Protein AF-A0A9P6WVW9-F1 (afdb_monomer_lite)

InterPro domains:
  IPR040410 UPF0658 Golgi apparatus membrane protein [PTHR34391] (8-97)

Secondary structure (DSSP, 8-state):
-HHHHHTTSHHHHHHHHHHHHHHHHHHHHHHHHHHHHHHHHTTS---HHHHHHHHHHHHHHHHHHHHHHHHHHHHHHHHHTT-HHHHHHHHHHHHHHH-

Structure (mmCIF, N/CA/C/O backbone):
data_AF-A0A9P6WVW9-F1
#
_entry.id   AF-A0A9P6WVW9-F1
#
loop_
_atom_site.group_PDB
_atom_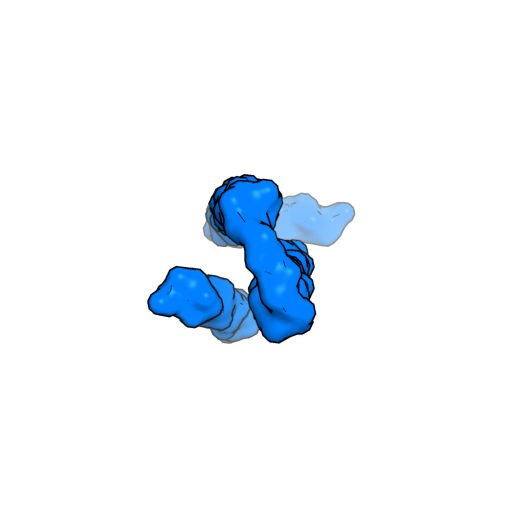site.id
_atom_site.type_symbol
_atom_site.label_atom_id
_atom_site.label_alt_id
_atom_site.label_comp_id
_atom_site.label_asym_id
_atom_site.label_entity_id
_atom_site.label_seq_id
_atom_site.pdbx_PDB_ins_code
_atom_site.Cartn_x
_atom_site.Cartn_y
_atom_site.Cartn_z
_atom_site.occupancy
_atom_site.B_iso_or_equiv
_atom_site.auth_seq_id
_atom_site.auth_comp_id
_atom_site.auth_asym_id
_atom_site.auth_atom_id
_atom_site.pdbx_PDB_model_num
ATOM 1 N N . MET A 1 1 ? -21.436 -4.686 6.469 1.00 51.34 1 MET A N 1
ATOM 2 C CA . MET A 1 1 ? -21.848 -4.338 7.849 1.00 51.34 1 MET A CA 1
ATOM 3 C C . MET A 1 1 ? -20.621 -4.101 8.726 1.00 51.34 1 MET A C 1
ATOM 5 O O . MET A 1 1 ? -20.486 -3.005 9.237 1.00 51.34 1 MET A O 1
ATOM 9 N N . LEU A 1 2 ? -19.658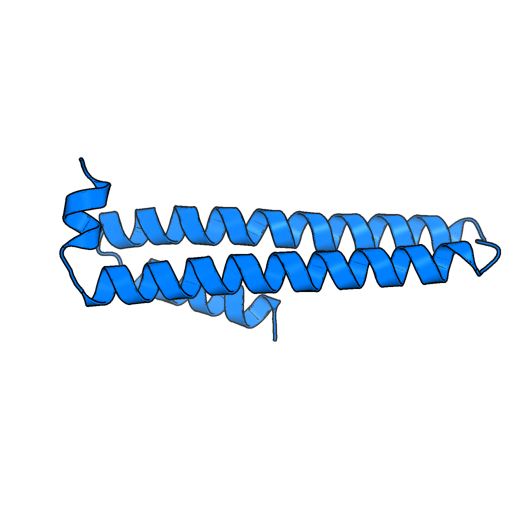 -5.027 8.727 1.00 56.53 2 LEU A N 1
ATOM 10 C CA . LEU A 1 2 ? -18.340 -4.915 9.377 1.00 56.53 2 LEU A CA 1
ATOM 11 C C . LEU A 1 2 ? -17.534 -3.630 9.087 1.00 56.53 2 LEU A C 1
ATOM 13 O O . LEU A 1 2 ? -16.988 -3.026 10.003 1.00 56.53 2 LEU A O 1
ATOM 17 N N . LEU A 1 3 ? -17.527 -3.156 7.835 1.00 57.28 3 LEU A N 1
ATOM 18 C CA . LEU A 1 3 ? -16.826 -1.919 7.458 1.00 57.28 3 LEU A CA 1
ATOM 19 C C . LEU A 1 3 ? -17.417 -0.661 8.130 1.00 57.28 3 LEU A C 1
ATOM 21 O O . LEU A 1 3 ? -16.688 0.277 8.434 1.00 57.28 3 LEU A O 1
ATOM 25 N N . LYS A 1 4 ? -18.738 -0.639 8.382 1.00 58.19 4 LYS A N 1
ATOM 26 C CA . LYS A 1 4 ? -19.424 0.510 9.005 1.00 58.19 4 LYS A CA 1
ATOM 27 C C . LYS A 1 4 ? -19.081 0.652 10.489 1.00 58.19 4 LYS A C 1
ATOM 29 O O . LYS A 1 4 ? -19.034 1.776 10.975 1.00 58.19 4 LYS A O 1
ATOM 34 N N . ASP A 1 5 ? -18.838 -0.458 11.186 1.00 60.06 5 ASP A N 1
ATOM 35 C CA . ASP A 1 5 ? -18.418 -0.440 12.591 1.00 60.06 5 ASP A CA 1
ATOM 36 C C . ASP A 1 5 ? -16.947 -0.036 12.751 1.00 60.06 5 ASP A C 1
ATOM 38 O O . ASP A 1 5 ? -16.614 0.684 13.691 1.00 60.06 5 ASP A O 1
ATOM 42 N N . LEU A 1 6 ? -16.083 -0.406 11.798 1.00 59.31 6 LEU A N 1
ATOM 43 C CA . LEU A 1 6 ? -14.691 0.061 11.742 1.00 59.31 6 LEU A CA 1
ATOM 44 C C . LEU A 1 6 ? -14.596 1.568 11.460 1.00 59.31 6 LEU A C 1
ATOM 46 O O . LEU A 1 6 ? -13.936 2.292 12.201 1.00 59.31 6 LEU A O 1
ATOM 50 N N . LEU A 1 7 ? -15.355 2.063 10.475 1.00 61.22 7 LEU A N 1
ATOM 51 C CA . LEU A 1 7 ? -15.427 3.490 10.113 1.00 61.22 7 LEU A CA 1
ATOM 52 C C . LEU A 1 7 ? -16.034 4.393 11.208 1.00 61.22 7 LEU A C 1
ATOM 54 O O . LEU A 1 7 ? -16.024 5.620 11.082 1.00 61.22 7 LEU A O 1
ATOM 58 N N . LYS A 1 8 ? -16.588 3.812 12.280 1.00 64.81 8 LYS A N 1
ATOM 59 C CA . LYS A 1 8 ? -17.203 4.555 13.388 1.00 64.81 8 LYS A CA 1
ATOM 60 C C . LYS A 1 8 ? -16.161 5.227 14.288 1.00 64.81 8 LYS A C 1
ATOM 62 O O . LYS A 1 8 ? -16.455 6.257 14.899 1.00 64.81 8 LYS A O 1
ATOM 67 N N . THR A 1 9 ? -14.949 4.678 14.358 1.00 71.06 9 THR A N 1
ATOM 68 C CA . THR A 1 9 ? -13.844 5.267 15.121 1.00 71.06 9 THR A CA 1
ATOM 69 C C . THR A 1 9 ? -13.100 6.257 14.232 1.00 71.06 9 THR A C 1
ATOM 71 O O . THR A 1 9 ? -12.507 5.871 13.229 1.00 71.06 9 THR A O 1
ATOM 74 N N . LYS A 1 10 ? -13.112 7.543 14.602 1.00 71.50 10 LYS A N 1
ATOM 75 C CA . LYS A 1 10 ? -12.509 8.623 13.800 1.00 71.50 10 LYS A CA 1
ATOM 76 C C . LYS A 1 10 ? -11.049 8.330 13.435 1.00 71.50 10 LYS A C 1
ATOM 78 O O . LYS A 1 10 ? -10.669 8.503 12.286 1.00 71.50 10 LYS A O 1
ATOM 83 N N . GLU A 1 11 ? -10.269 7.830 14.390 1.00 75.00 11 GLU A N 1
ATOM 84 C CA . GLU A 1 11 ? -8.844 7.505 14.225 1.00 75.00 11 GLU A CA 1
ATOM 85 C C . GLU A 1 11 ? -8.613 6.433 13.150 1.00 75.00 11 GLU A C 1
ATOM 87 O O . GLU A 1 11 ? -7.808 6.616 12.245 1.00 75.00 11 GLU A O 1
ATOM 92 N N . SER A 1 12 ? -9.409 5.362 13.189 1.00 71.69 12 SER A N 1
ATOM 93 C CA . SER A 1 12 ? -9.390 4.262 12.220 1.00 71.69 12 SER A CA 1
ATOM 94 C C . SER A 1 12 ? -9.727 4.736 10.800 1.00 71.69 12 SER A C 1
ATOM 96 O O . SER A 1 12 ? -9.070 4.333 9.838 1.00 71.69 12 SER A O 1
ATOM 98 N N . THR A 1 13 ? -10.689 5.651 10.669 1.00 77.44 13 THR A N 1
ATOM 99 C CA . THR A 1 13 ? -11.059 6.262 9.386 1.00 77.44 13 THR A CA 1
ATOM 100 C C . THR A 1 13 ? -9.942 7.135 8.817 1.00 77.44 13 THR A C 1
ATOM 102 O O . THR A 1 13 ? -9.676 7.063 7.618 1.00 77.44 13 THR A O 1
ATOM 105 N N . TYR A 1 14 ? -9.260 7.931 9.650 1.00 79.56 14 TYR A N 1
ATOM 106 C CA . TYR A 1 14 ? -8.134 8.752 9.191 1.00 79.56 14 TYR A CA 1
ATOM 107 C C . TYR A 1 14 ? -6.969 7.894 8.693 1.00 79.56 14 TYR A C 1
ATOM 109 O O . TYR A 1 14 ? -6.450 8.167 7.613 1.00 79.56 14 TYR A O 1
ATOM 117 N N . THR A 1 15 ? -6.604 6.835 9.421 1.00 79.94 15 THR A N 1
ATOM 118 C CA . THR A 1 15 ? -5.533 5.909 9.017 1.00 79.94 15 THR A CA 1
ATOM 119 C C . THR A 1 15 ? -5.842 5.222 7.690 1.00 79.94 15 THR A C 1
ATOM 121 O O . THR A 1 15 ? -5.000 5.195 6.795 1.00 79.94 15 THR A O 1
ATOM 124 N N . LEU A 1 16 ? -7.061 4.702 7.535 1.00 79.31 16 LEU A N 1
ATOM 125 C CA . LEU A 1 16 ? -7.458 3.999 6.319 1.00 79.31 16 LEU A CA 1
ATOM 126 C C . LEU A 1 16 ? -7.527 4.943 5.110 1.00 79.31 16 LEU A C 1
ATOM 128 O O . LEU A 1 16 ? -7.120 4.569 4.012 1.00 79.31 16 LEU A O 1
ATOM 132 N N . CYS A 1 17 ? -7.987 6.180 5.317 1.00 83.12 17 CYS A N 1
ATOM 133 C CA . CYS A 1 17 ? -7.987 7.217 4.288 1.00 83.12 17 CYS A CA 1
ATOM 134 C C . CYS A 1 17 ? -6.557 7.576 3.851 1.00 83.12 17 CYS A C 1
ATOM 136 O O . CYS A 1 17 ? -6.288 7.630 2.654 1.00 83.12 17 CYS A O 1
ATOM 138 N N . LEU A 1 18 ? -5.633 7.743 4.806 1.00 82.50 18 LEU A N 1
ATOM 139 C CA . LEU A 1 18 ? -4.223 8.040 4.533 1.00 82.50 18 LEU A CA 1
ATOM 140 C C . LEU A 1 18 ? -3.545 6.936 3.717 1.00 82.50 18 LEU A C 1
ATOM 142 O O . LEU A 1 18 ? -2.967 7.233 2.680 1.00 82.50 18 LEU A O 1
ATOM 146 N N . ILE A 1 19 ? -3.681 5.675 4.134 1.00 81.38 19 ILE A N 1
ATOM 147 C CA . ILE A 1 19 ? -3.058 4.532 3.443 1.00 81.38 19 ILE A CA 1
ATOM 148 C C . ILE A 1 19 ? -3.665 4.337 2.049 1.00 81.38 19 ILE A C 1
ATOM 150 O O . ILE A 1 19 ? -2.953 4.058 1.090 1.00 81.38 19 ILE A O 1
ATOM 154 N N . THR A 1 20 ? -4.980 4.528 1.906 1.00 83.38 20 THR A N 1
ATOM 155 C CA . THR A 1 20 ? -5.634 4.457 0.589 1.00 83.38 20 THR A CA 1
ATOM 156 C C . THR A 1 20 ? -5.139 5.577 -0.328 1.00 83.38 20 THR A C 1
ATOM 158 O O . THR A 1 20 ? -4.894 5.348 -1.509 1.00 83.38 20 THR A O 1
ATOM 161 N N . PHE A 1 21 ? -4.967 6.786 0.205 1.00 84.81 21 PHE A N 1
ATOM 162 C CA . PHE A 1 21 ? -4.458 7.926 -0.551 1.00 84.81 21 PHE A CA 1
ATOM 163 C C . PHE A 1 21 ? -2.993 7.736 -0.965 1.00 84.81 21 PHE A C 1
ATOM 165 O O . PHE A 1 21 ? -2.650 7.973 -2.121 1.00 84.81 21 PHE A O 1
ATOM 172 N N . GLU A 1 22 ? -2.153 7.240 -0.057 1.00 82.19 22 GLU A N 1
ATOM 173 C CA . GLU A 1 22 ? -0.766 6.864 -0.333 1.00 82.19 22 GLU A CA 1
ATOM 174 C C . GLU A 1 22 ? -0.689 5.809 -1.444 1.00 82.19 22 GLU A C 1
ATOM 176 O O . GLU A 1 22 ? 0.014 6.017 -2.431 1.00 82.19 22 GLU A O 1
ATOM 181 N N . ALA A 1 23 ? -1.479 4.734 -1.353 1.00 81.50 23 ALA A N 1
ATOM 182 C CA . ALA A 1 23 ? -1.523 3.682 -2.369 1.00 81.50 23 ALA A CA 1
ATOM 183 C C . ALA A 1 23 ? -1.884 4.224 -3.765 1.00 81.50 23 ALA A C 1
ATOM 185 O O . ALA A 1 23 ? -1.293 3.808 -4.764 1.00 81.50 23 ALA A O 1
ATOM 186 N N . ILE A 1 24 ? -2.817 5.180 -3.842 1.00 85.25 24 ILE A N 1
ATOM 187 C CA . ILE A 1 24 ? -3.200 5.835 -5.101 1.00 85.25 24 ILE A CA 1
ATOM 188 C C . ILE A 1 24 ? -2.047 6.682 -5.650 1.00 85.25 24 ILE A C 1
ATOM 190 O O . ILE A 1 24 ? -1.738 6.582 -6.837 1.00 85.25 24 ILE A O 1
ATOM 194 N N . ILE A 1 25 ? -1.403 7.499 -4.809 1.00 85.12 25 ILE A N 1
ATOM 195 C CA . ILE A 1 25 ? -0.280 8.347 -5.234 1.00 85.12 25 ILE A CA 1
ATOM 196 C C . ILE A 1 25 ? 0.882 7.495 -5.740 1.00 85.12 25 ILE A C 1
ATOM 198 O O . ILE A 1 25 ? 1.390 7.763 -6.828 1.00 85.12 25 ILE A O 1
ATOM 202 N N . ILE A 1 26 ? 1.265 6.461 -4.989 1.00 82.25 26 ILE A N 1
ATOM 203 C CA . ILE A 1 26 ? 2.347 5.544 -5.361 1.00 82.25 26 ILE A CA 1
ATOM 204 C C . ILE A 1 26 ? 2.022 4.865 -6.696 1.00 82.25 26 ILE A C 1
ATOM 206 O O . ILE A 1 26 ? 2.842 4.894 -7.603 1.00 82.25 26 ILE A O 1
ATOM 210 N N . SER A 1 27 ? 0.798 4.358 -6.876 1.00 81.31 27 SER A N 1
ATOM 211 C CA . SER A 1 27 ? 0.389 3.714 -8.136 1.00 81.31 27 SER A CA 1
ATOM 212 C C . SER A 1 27 ? 0.496 4.650 -9.347 1.00 81.31 27 SER A C 1
ATOM 214 O O . SER A 1 27 ? 0.861 4.221 -10.441 1.00 81.31 27 SER A O 1
ATOM 216 N N . ILE A 1 28 ? 0.180 5.938 -9.169 1.00 85.44 28 ILE A N 1
ATOM 217 C CA . ILE A 1 28 ? 0.316 6.944 -10.230 1.00 85.44 28 ILE A CA 1
ATOM 218 C C . ILE A 1 28 ? 1.793 7.238 -10.508 1.00 85.44 28 ILE A C 1
ATOM 220 O O . ILE A 1 28 ? 2.181 7.309 -11.674 1.00 85.44 28 ILE A O 1
ATOM 224 N N . LEU A 1 29 ? 2.605 7.411 -9.462 1.00 81.81 29 LEU A N 1
ATOM 225 C CA . LEU A 1 29 ? 4.034 7.698 -9.589 1.00 81.81 29 LEU A CA 1
ATOM 226 C C . LEU A 1 29 ? 4.757 6.556 -10.311 1.00 81.81 29 LEU A C 1
ATOM 228 O O . LEU A 1 29 ? 5.487 6.798 -11.270 1.00 81.81 29 LEU A O 1
ATOM 232 N N . GLU A 1 30 ? 4.454 5.323 -9.921 1.00 78.75 30 GLU A N 1
ATOM 233 C CA . GLU A 1 30 ? 4.998 4.115 -10.529 1.00 78.75 30 GLU A CA 1
ATOM 234 C C . GLU A 1 30 ? 4.563 3.993 -12.000 1.00 78.75 30 GLU A C 1
ATOM 236 O O . GLU A 1 30 ? 5.363 3.759 -12.907 1.00 78.75 30 GLU A O 1
ATOM 241 N N . GLY A 1 31 ? 3.291 4.283 -12.292 1.00 77.88 31 GLY A N 1
ATOM 242 C CA . GLY A 1 31 ? 2.803 4.355 -13.670 1.00 77.88 31 GLY A CA 1
ATOM 243 C C . GLY A 1 31 ? 3.543 5.392 -14.530 1.00 77.88 31 GLY A C 1
ATOM 244 O O . GLY A 1 31 ? 3.761 5.166 -15.723 1.00 77.88 31 GLY A O 1
ATOM 245 N N . ILE A 1 32 ? 3.956 6.524 -13.948 1.00 80.38 32 ILE A N 1
ATOM 246 C CA . ILE A 1 32 ? 4.749 7.550 -14.643 1.00 80.38 32 ILE A CA 1
ATOM 247 C C . ILE A 1 32 ? 6.174 7.053 -14.902 1.00 80.38 32 ILE A C 1
ATOM 249 O O . ILE A 1 32 ? 6.678 7.238 -16.013 1.00 80.38 32 ILE A O 1
ATOM 253 N N . VAL A 1 33 ? 6.808 6.408 -13.922 1.00 79.50 33 VAL A N 1
ATOM 254 C CA . VAL A 1 33 ? 8.163 5.854 -14.057 1.00 79.50 33 VAL A CA 1
ATOM 255 C C . VAL A 1 33 ? 8.200 4.773 -15.139 1.00 79.50 33 VAL A C 1
ATOM 257 O O . VAL A 1 33 ? 9.049 4.860 -16.027 1.00 79.50 33 VAL A O 1
ATOM 260 N N . ILE A 1 34 ? 7.217 3.863 -15.180 1.00 74.56 34 ILE A N 1
ATOM 261 C CA . ILE A 1 34 ? 7.073 2.861 -16.255 1.00 74.56 34 ILE A CA 1
ATOM 262 C C . ILE A 1 34 ? 6.994 3.532 -17.629 1.00 74.56 34 ILE A C 1
ATOM 264 O O . ILE A 1 34 ? 7.691 3.137 -18.565 1.00 74.56 34 ILE A O 1
ATOM 268 N N . LYS A 1 35 ? 6.154 4.567 -17.774 1.00 72.94 35 LYS A N 1
ATOM 269 C CA . LYS A 1 35 ? 6.014 5.285 -19.051 1.00 72.94 35 LYS A CA 1
ATOM 270 C C . LYS A 1 35 ? 7.303 5.988 -19.463 1.00 72.94 35 LYS A C 1
ATOM 272 O O . LYS A 1 35 ? 7.609 6.027 -20.653 1.00 72.94 35 LYS A O 1
ATOM 277 N N . ASN A 1 36 ? 8.034 6.549 -18.505 1.00 72.69 36 ASN A N 1
ATOM 278 C CA . ASN A 1 36 ? 9.307 7.204 -18.767 1.00 72.69 36 ASN A CA 1
ATOM 279 C C . ASN A 1 36 ? 10.388 6.184 -19.163 1.00 72.69 36 ASN A C 1
ATOM 281 O O .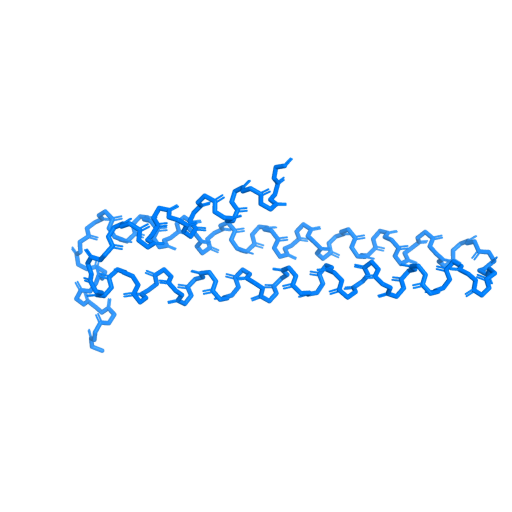 ASN A 1 36 ? 11.125 6.426 -20.115 1.00 72.69 36 ASN A O 1
ATOM 285 N N . HIS A 1 37 ? 10.426 5.020 -18.506 1.00 68.44 37 HIS A N 1
ATOM 286 C CA . HIS A 1 37 ? 11.344 3.925 -18.829 1.00 68.44 37 HIS A CA 1
ATOM 287 C C . HIS A 1 37 ? 11.074 3.350 -20.230 1.00 68.44 37 HIS A C 1
ATOM 289 O O . HIS A 1 37 ? 11.983 3.273 -21.055 1.00 68.44 37 HIS A O 1
ATOM 295 N N . LEU A 1 38 ? 9.811 3.046 -20.557 1.00 66.50 38 LEU A N 1
ATOM 296 C CA . LEU A 1 38 ? 9.402 2.589 -21.895 1.00 66.50 38 LEU A CA 1
ATOM 297 C C . LEU A 1 38 ? 9.714 3.623 -22.989 1.00 66.50 38 LEU A C 1
ATOM 299 O O . LEU A 1 38 ? 10.142 3.255 -24.081 1.00 66.50 38 LEU A O 1
ATOM 303 N N . GLY A 1 39 ? 9.530 4.916 -22.701 1.00 61.38 39 GLY A N 1
ATOM 304 C CA . GLY A 1 39 ? 9.860 5.997 -23.633 1.00 61.38 39 GLY A CA 1
ATOM 305 C C . GLY A 1 39 ? 11.364 6.155 -23.884 1.00 61.38 39 GLY A C 1
ATOM 306 O O . GLY A 1 39 ? 11.759 6.552 -24.979 1.00 61.38 39 GLY A O 1
ATOM 307 N N . LEU A 1 40 ? 12.207 5.821 -22.903 1.00 58.91 40 LEU A N 1
ATOM 308 C CA . LEU A 1 40 ? 13.664 5.852 -23.041 1.00 58.91 40 LEU A CA 1
ATOM 309 C C . LEU A 1 40 ? 14.183 4.634 -23.823 1.00 58.91 40 LEU A C 1
ATOM 311 O O . LEU A 1 40 ? 15.024 4.794 -24.705 1.00 58.91 40 LEU A O 1
ATOM 315 N N . VAL A 1 41 ? 13.617 3.447 -23.575 1.00 56.53 41 VAL A N 1
ATOM 316 C CA . VAL A 1 41 ? 13.962 2.198 -24.284 1.00 56.53 41 VAL A CA 1
ATOM 317 C C . VAL A 1 41 ? 13.558 2.244 -25.760 1.00 56.53 41 VAL A C 1
ATOM 319 O O . VAL A 1 41 ? 14.298 1.759 -26.603 1.00 56.53 41 VAL A O 1
ATOM 322 N N . GLN A 1 42 ? 12.445 2.893 -26.118 1.00 53.06 42 GLN A N 1
ATOM 323 C CA . GLN A 1 42 ? 12.045 3.031 -27.529 1.00 53.06 42 GLN A CA 1
ATOM 324 C C . GLN A 1 42 ? 12.972 3.926 -28.372 1.00 53.06 42 GLN A C 1
ATOM 326 O O . GLN A 1 42 ? 12.919 3.856 -29.599 1.00 53.06 42 GLN A O 1
ATOM 331 N N . ASN A 1 43 ? 13.793 4.778 -27.746 1.00 55.59 43 ASN A N 1
ATOM 332 C CA . ASN A 1 43 ? 14.705 5.693 -28.444 1.00 55.59 43 ASN A CA 1
ATOM 333 C C . ASN A 1 43 ? 16.154 5.176 -28.533 1.00 55.59 43 ASN A C 1
ATOM 335 O O . ASN A 1 43 ? 16.955 5.775 -29.251 1.00 55.59 43 ASN A O 1
ATOM 339 N N . CYS A 1 44 ? 16.490 4.079 -27.848 1.00 52.62 44 CYS A N 1
ATOM 340 C CA . CYS A 1 44 ? 17.791 3.416 -27.938 1.00 52.62 44 CYS A CA 1
ATOM 341 C C . CYS A 1 44 ? 17.632 2.060 -28.638 1.00 52.62 44 CYS A C 1
ATOM 343 O O . CYS A 1 44 ? 16.715 1.301 -28.347 1.00 52.62 44 CYS A O 1
ATOM 345 N N . GLU A 1 45 ? 18.516 1.754 -29.585 1.00 48.88 45 GLU A N 1
ATOM 346 C CA . GLU A 1 45 ? 18.535 0.481 -30.310 1.00 48.88 45 GLU A CA 1
ATOM 347 C C . GLU A 1 45 ? 18.922 -0.646 -29.332 1.00 48.88 45 GLU A C 1
ATOM 349 O O . GLU A 1 45 ? 20.098 -0.837 -29.024 1.00 48.88 45 GLU A O 1
ATOM 354 N N . ALA A 1 46 ? 17.922 -1.323 -28.759 1.00 52.94 46 ALA A N 1
ATOM 355 C CA . ALA A 1 46 ? 18.115 -2.264 -27.661 1.00 52.94 46 ALA A CA 1
ATOM 356 C C . ALA A 1 46 ? 18.973 -3.467 -28.088 1.00 52.94 46 ALA A C 1
ATOM 358 O O . ALA A 1 46 ? 18.603 -4.258 -28.961 1.00 52.94 46 ALA A O 1
ATOM 359 N N . THR A 1 47 ? 20.122 -3.642 -27.436 1.00 54.34 47 THR A N 1
ATOM 360 C CA . THR A 1 47 ? 20.835 -4.927 -27.436 1.00 54.34 47 THR A CA 1
ATOM 361 C C . THR A 1 47 ? 20.088 -5.891 -26.504 1.00 54.34 47 THR A C 1
ATOM 363 O O . THR A 1 47 ? 19.605 -5.470 -25.460 1.00 54.34 47 THR A O 1
ATOM 366 N N . ALA A 1 48 ? 20.030 -7.195 -26.811 1.00 54.59 48 ALA A N 1
ATOM 367 C CA . ALA A 1 48 ? 19.252 -8.215 -26.074 1.00 54.59 48 ALA A CA 1
ATOM 368 C C . ALA A 1 48 ? 19.462 -8.277 -24.536 1.00 54.59 48 ALA A C 1
ATOM 370 O O . ALA A 1 48 ? 18.678 -8.899 -23.825 1.00 54.59 48 ALA A O 1
ATOM 371 N N . VAL A 1 49 ? 20.518 -7.647 -24.010 1.00 55.41 49 VAL A N 1
ATOM 372 C CA . VAL A 1 49 ? 20.785 -7.501 -22.569 1.00 55.41 49 VAL A CA 1
ATOM 373 C C . VAL A 1 49 ? 19.948 -6.377 -21.938 1.00 55.41 49 VAL A C 1
ATOM 375 O O . VAL A 1 49 ? 19.497 -6.522 -20.807 1.00 55.41 49 VAL A O 1
ATOM 378 N N . GLU A 1 50 ? 19.703 -5.279 -22.654 1.00 52.62 50 GLU A N 1
ATOM 379 C CA . GLU A 1 50 ? 18.916 -4.135 -22.170 1.00 52.62 50 GLU A CA 1
ATOM 380 C C . GLU A 1 50 ? 17.416 -4.441 -22.153 1.00 52.62 50 GLU A C 1
ATOM 382 O O . GLU A 1 50 ? 16.703 -3.978 -21.265 1.00 52.62 50 GLU A O 1
ATOM 387 N N . GLU A 1 51 ? 16.946 -5.289 -23.070 1.00 54.75 51 GLU A N 1
ATOM 388 C CA . GLU A 1 51 ? 15.547 -5.725 -23.107 1.00 54.75 51 GLU A CA 1
ATOM 389 C C . GLU A 1 51 ? 15.202 -6.608 -21.895 1.00 54.75 51 GLU A C 1
ATOM 391 O O . GLU A 1 51 ? 14.215 -6.352 -21.210 1.00 54.75 51 GLU A O 1
ATOM 396 N N . GLY A 1 52 ? 16.090 -7.537 -21.511 1.00 54.22 52 GLY A N 1
ATOM 397 C CA . GLY A 1 52 ? 15.915 -8.348 -20.297 1.00 54.22 52 GLY A CA 1
ATOM 398 C C . GLY A 1 52 ? 16.002 -7.548 -18.988 1.00 54.22 52 GLY A C 1
ATOM 399 O O . GLY A 1 52 ? 15.320 -7.874 -18.011 1.00 54.22 52 GLY A O 1
ATOM 400 N N . VAL A 1 53 ? 16.800 -6.473 -18.955 1.00 58.97 53 VAL A N 1
ATOM 401 C CA . VAL A 1 53 ? 16.849 -5.538 -17.815 1.00 58.97 53 VAL A CA 1
ATOM 402 C C . VAL A 1 53 ? 15.576 -4.685 -17.763 1.00 58.97 5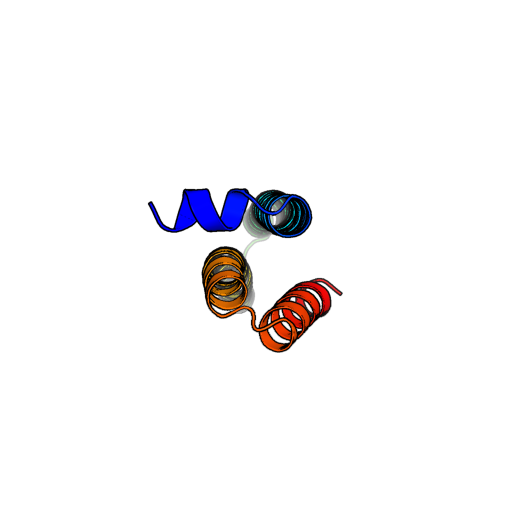3 VAL A C 1
ATOM 404 O O . VAL A 1 53 ? 15.011 -4.514 -16.684 1.00 58.97 53 VAL A O 1
ATOM 407 N N . SER A 1 54 ? 15.064 -4.238 -18.915 1.00 62.50 54 SER A N 1
ATOM 408 C CA . SER A 1 54 ? 13.811 -3.479 -19.005 1.00 62.50 54 SER A CA 1
ATOM 409 C C . SER A 1 54 ? 12.580 -4.299 -18.613 1.00 62.50 54 SER A C 1
ATOM 411 O O . SER A 1 54 ? 11.660 -3.758 -17.999 1.00 62.50 54 SER A O 1
ATOM 413 N N . GLU A 1 55 ? 12.530 -5.587 -18.957 1.00 63.62 55 GLU A N 1
ATOM 414 C CA . GLU A 1 55 ? 11.438 -6.473 -18.533 1.00 63.62 55 GLU A CA 1
ATOM 415 C C . GLU A 1 55 ? 11.485 -6.747 -17.022 1.00 63.62 55 GLU A C 1
ATOM 417 O O . GLU A 1 55 ? 10.447 -6.777 -16.357 1.00 63.62 55 GLU A O 1
ATOM 422 N N . SER A 1 56 ? 12.687 -6.888 -16.458 1.00 65.94 56 SER A N 1
ATOM 423 C CA . SER A 1 56 ? 12.878 -7.127 -15.022 1.00 65.94 56 SER A CA 1
ATOM 424 C C . SER A 1 56 ? 12.471 -5.919 -14.167 1.00 65.94 56 SER A C 1
ATOM 426 O O . SER A 1 56 ? 11.839 -6.096 -13.123 1.00 65.94 56 SER A O 1
ATOM 428 N N . ASP A 1 57 ? 12.779 -4.700 -14.621 1.00 69.19 57 ASP A N 1
ATOM 429 C CA . ASP A 1 57 ? 12.387 -3.448 -13.954 1.00 69.19 57 ASP A CA 1
ATOM 430 C C . ASP A 1 57 ? 10.855 -3.270 -13.944 1.00 69.19 57 ASP A C 1
ATOM 432 O O . ASP A 1 57 ? 10.247 -3.012 -12.901 1.00 69.19 57 ASP A O 1
ATOM 436 N N . LEU A 1 58 ? 10.201 -3.567 -15.076 1.00 72.56 58 LEU A N 1
ATOM 437 C CA . LEU A 1 58 ? 8.742 -3.516 -15.225 1.00 72.56 58 LEU A CA 1
ATOM 438 C C . LEU A 1 58 ? 8.009 -4.481 -14.275 1.00 72.56 58 LEU A C 1
ATOM 440 O O . LEU A 1 58 ? 6.969 -4.130 -13.700 1.00 72.56 58 LEU A O 1
ATOM 444 N N . ILE A 1 59 ? 8.524 -5.704 -14.112 1.00 80.69 59 ILE A N 1
ATOM 445 C CA . ILE A 1 59 ? 7.949 -6.700 -13.195 1.00 80.69 59 ILE A CA 1
ATOM 446 C C . ILE 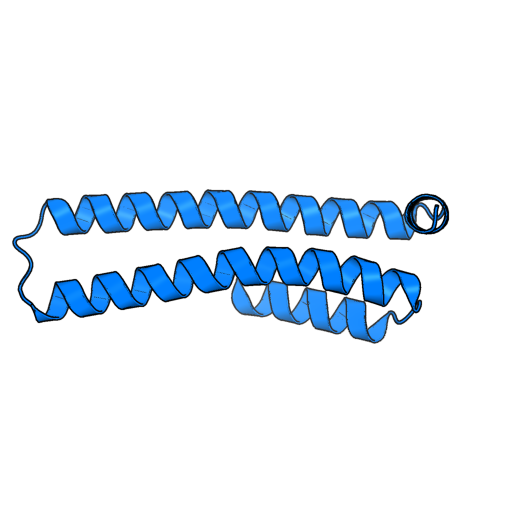A 1 59 ? 8.053 -6.209 -11.748 1.00 80.69 59 ILE A C 1
ATOM 448 O O . ILE A 1 59 ? 7.096 -6.364 -10.986 1.00 80.69 59 ILE A O 1
ATOM 452 N N . TYR A 1 60 ? 9.176 -5.590 -11.375 1.00 73.44 60 TYR A N 1
ATOM 453 C CA . TYR A 1 60 ? 9.394 -5.075 -10.023 1.00 73.44 60 TYR A CA 1
ATOM 454 C C . TYR A 1 60 ? 8.399 -3.958 -9.681 1.00 73.44 60 TYR A C 1
ATOM 456 O O . TYR A 1 60 ? 7.707 -4.027 -8.664 1.00 73.44 60 TYR A O 1
ATOM 464 N N . HIS A 1 61 ? 8.240 -3.002 -10.596 1.00 76.06 61 HIS A N 1
ATOM 465 C CA . HIS A 1 61 ? 7.256 -1.922 -10.506 1.00 76.06 61 HIS A CA 1
ATOM 466 C C . HIS A 1 61 ? 5.810 -2.452 -10.415 1.00 76.06 61 HIS A C 1
ATOM 468 O O . HIS A 1 61 ? 4.991 -2.005 -9.611 1.00 76.06 61 HIS A O 1
ATOM 474 N N . SER A 1 62 ? 5.485 -3.483 -11.202 1.00 77.44 62 SER A N 1
ATOM 475 C CA . SER A 1 62 ? 4.154 -4.105 -11.187 1.00 77.44 62 SER A CA 1
ATOM 476 C C . SER A 1 62 ? 3.861 -4.825 -9.867 1.00 77.44 62 SER A C 1
ATOM 478 O O . SER A 1 62 ? 2.759 -4.709 -9.325 1.00 77.44 62 SER A O 1
ATOM 480 N N . LEU A 1 63 ? 4.842 -5.554 -9.326 1.00 81.44 63 LEU A N 1
ATOM 481 C CA . LEU A 1 63 ? 4.730 -6.214 -8.023 1.00 81.44 63 LEU A CA 1
ATOM 482 C C . LEU A 1 63 ? 4.547 -5.203 -6.892 1.00 81.44 63 LEU A C 1
ATOM 484 O O . LEU A 1 63 ? 3.774 -5.463 -5.967 1.00 81.44 63 LEU A O 1
ATOM 488 N N . PHE A 1 64 ? 5.200 -4.050 -6.986 1.00 78.94 64 PHE A N 1
ATOM 489 C CA . PHE A 1 64 ? 5.063 -2.988 -6.001 1.00 78.94 64 PHE A CA 1
ATOM 490 C C . PHE A 1 64 ? 3.663 -2.354 -6.015 1.00 78.94 64 PHE A C 1
ATOM 492 O O . PHE A 1 64 ? 3.037 -2.201 -4.967 1.00 78.94 64 PHE A O 1
ATOM 499 N N . ILE A 1 65 ? 3.074 -2.115 -7.189 1.00 79.38 65 ILE A N 1
ATOM 500 C CA . ILE A 1 65 ? 1.671 -1.664 -7.287 1.00 79.38 65 ILE A CA 1
ATOM 501 C C . ILE A 1 65 ? 0.714 -2.691 -6.656 1.00 79.38 65 ILE A C 1
ATOM 503 O O . ILE A 1 65 ? -0.210 -2.332 -5.920 1.00 79.38 65 ILE A O 1
ATOM 507 N N . VAL A 1 66 ? 0.945 -3.985 -6.901 1.00 82.50 66 VAL A N 1
ATOM 508 C CA . VAL A 1 66 ? 0.148 -5.062 -6.296 1.00 82.50 66 VAL A CA 1
ATOM 509 C C . VAL A 1 66 ? 0.332 -5.103 -4.773 1.00 82.50 66 VAL A C 1
ATOM 511 O O . VAL A 1 66 ? -0.654 -5.308 -4.058 1.00 82.50 66 VAL A O 1
ATOM 514 N N . SER A 1 67 ? 1.539 -4.853 -4.248 1.00 79.69 67 SER A N 1
ATOM 515 C CA . SER A 1 67 ? 1.766 -4.823 -2.796 1.00 79.69 67 SER A CA 1
ATOM 516 C C . SER A 1 67 ? 0.969 -3.721 -2.105 1.00 79.69 67 SER A C 1
ATOM 518 O O . SER A 1 67 ? 0.428 -3.970 -1.027 1.00 79.69 67 SER A O 1
ATOM 520 N N . GLN A 1 68 ? 0.789 -2.559 -2.742 1.00 80.06 68 GLN A N 1
ATOM 521 C CA . GLN A 1 68 ? -0.006 -1.466 -2.165 1.00 80.06 68 GLN A CA 1
ATOM 522 C C . GLN A 1 68 ? -1.480 -1.851 -1.983 1.00 80.06 68 GLN A C 1
ATOM 524 O O . GLN A 1 68 ? -2.107 -1.478 -0.989 1.00 80.06 68 GLN A O 1
ATOM 529 N N . VAL A 1 69 ? -2.032 -2.677 -2.880 1.00 81.44 69 VAL A N 1
ATOM 530 C CA . VAL A 1 69 ? -3.393 -3.219 -2.731 1.00 81.44 69 VAL A CA 1
ATOM 531 C C . VAL A 1 69 ? -3.473 -4.169 -1.533 1.00 81.44 69 VAL A C 1
ATOM 533 O O . VAL A 1 69 ? -4.399 -4.070 -0.722 1.00 81.44 69 VAL A O 1
ATOM 536 N N . PHE A 1 70 ? -2.486 -5.055 -1.372 1.00 82.00 70 PHE A N 1
ATOM 537 C CA . PHE A 1 70 ? -2.406 -5.936 -0.202 1.00 82.00 70 PHE A CA 1
ATOM 538 C C . PHE A 1 70 ? -2.234 -5.156 1.104 1.00 82.00 70 PHE A C 1
ATOM 540 O O . PHE A 1 70 ? -2.815 -5.540 2.120 1.00 82.00 70 PHE A O 1
ATOM 547 N N . GLN A 1 71 ? -1.512 -4.038 1.080 1.00 79.56 71 GLN A N 1
ATOM 548 C CA . GLN A 1 71 ? -1.334 -3.160 2.233 1.00 79.56 71 GLN A CA 1
ATOM 549 C C . GLN A 1 71 ? -2.676 -2.564 2.699 1.00 79.56 71 GLN A C 1
ATOM 551 O O . GLN A 1 71 ? -2.982 -2.559 3.890 1.00 79.56 71 GLN A O 1
ATOM 556 N N . VAL A 1 72 ? -3.548 -2.145 1.778 1.00 81.94 72 VAL A N 1
ATOM 557 C CA . VAL A 1 72 ? -4.894 -1.659 2.137 1.00 81.94 72 VAL A CA 1
ATOM 558 C C . VAL A 1 72 ? -5.744 -2.781 2.750 1.00 81.94 72 VAL A C 1
ATOM 560 O O . VAL A 1 72 ? -6.407 -2.573 3.769 1.00 81.94 72 VAL A O 1
ATOM 563 N N . VAL A 1 73 ? -5.701 -3.989 2.178 1.00 82.12 73 VAL A N 1
ATOM 564 C CA . VAL A 1 73 ? -6.464 -5.148 2.678 1.00 82.12 73 VAL A CA 1
ATOM 565 C C . VAL A 1 73 ? -5.989 -5.581 4.068 1.00 82.12 73 VAL A C 1
ATOM 567 O O . VAL A 1 73 ? -6.809 -5.765 4.968 1.00 82.12 73 VAL A O 1
ATOM 570 N N . LEU A 1 74 ? -4.676 -5.689 4.276 1.00 78.19 74 LEU A N 1
ATOM 571 C CA . LEU A 1 74 ? -4.093 -6.038 5.574 1.00 78.19 74 LEU A CA 1
ATOM 572 C C . LEU A 1 74 ? -4.312 -4.940 6.614 1.00 78.19 74 LEU A C 1
ATOM 574 O O . LEU A 1 74 ? -4.497 -5.244 7.790 1.00 78.19 74 LEU A O 1
ATOM 578 N N . CYS A 1 75 ? -4.353 -3.673 6.200 1.00 78.19 75 CYS A N 1
ATOM 579 C CA . CYS A 1 75 ? -4.739 -2.588 7.089 1.00 78.19 75 CYS A CA 1
ATOM 580 C C . CYS A 1 75 ? -6.181 -2.768 7.580 1.00 78.19 75 CYS A C 1
ATOM 582 O O . CYS A 1 75 ? -6.433 -2.587 8.767 1.00 78.19 75 CYS A O 1
ATOM 584 N N . ILE A 1 76 ? -7.122 -3.140 6.705 1.00 78.12 76 ILE A N 1
ATOM 585 C CA . ILE A 1 76 ? -8.516 -3.415 7.094 1.00 78.12 76 ILE A CA 1
ATOM 586 C C . ILE A 1 76 ? -8.580 -4.583 8.087 1.00 78.12 76 ILE A C 1
ATOM 588 O O . ILE A 1 76 ? -9.294 -4.494 9.089 1.00 78.12 76 ILE A O 1
ATOM 592 N N . ASP A 1 77 ? -7.822 -5.649 7.830 1.00 78.50 77 ASP A N 1
ATOM 593 C CA . ASP A 1 77 ? -7.778 -6.842 8.680 1.00 78.50 77 ASP A CA 1
ATOM 594 C C . ASP A 1 77 ? -7.163 -6.556 10.064 1.00 78.50 77 ASP A C 1
ATOM 596 O O . ASP A 1 77 ? -7.772 -6.846 11.095 1.00 78.50 77 ASP A O 1
ATOM 600 N N . ALA A 1 78 ? -6.024 -5.859 10.117 1.00 75.44 78 ALA A N 1
ATOM 601 C CA . ALA A 1 78 ? -5.373 -5.462 11.368 1.00 75.44 78 ALA A CA 1
ATOM 602 C C . ALA A 1 78 ? -6.270 -4.554 12.229 1.00 75.44 78 ALA A C 1
ATOM 604 O O . ALA A 1 78 ? -6.319 -4.673 13.458 1.00 75.44 78 ALA A O 1
ATOM 605 N N . LEU A 1 79 ? -7.020 -3.662 11.579 1.00 74.56 79 LEU A N 1
ATOM 606 C CA . LEU A 1 79 ? -7.981 -2.771 12.222 1.00 74.56 79 LEU A CA 1
ATOM 607 C C . LEU A 1 79 ? -9.179 -3.561 12.765 1.00 74.56 79 LEU A C 1
ATOM 609 O O . LEU A 1 79 ? -9.645 -3.283 13.873 1.00 74.56 79 LEU A O 1
ATOM 613 N N . HIS A 1 80 ? -9.632 -4.588 12.035 1.00 72.75 80 HIS A N 1
ATOM 614 C CA . HIS A 1 80 ? -10.667 -5.515 12.490 1.00 72.75 80 HIS A CA 1
ATOM 615 C C . HIS A 1 80 ? -10.232 -6.297 13.735 1.00 72.75 80 HIS A C 1
ATOM 617 O O . HIS A 1 80 ? -10.977 -6.360 14.715 1.00 72.75 80 HIS A O 1
ATOM 623 N N . GLN A 1 81 ? -9.008 -6.824 13.732 1.00 77.94 81 GLN A N 1
ATOM 624 C CA . GLN A 1 81 ? -8.446 -7.582 14.850 1.00 77.94 81 GLN A CA 1
ATOM 625 C C . GLN A 1 81 ? -7.996 -6.699 16.030 1.00 77.94 81 GLN A C 1
ATOM 627 O O . GLN A 1 81 ? -7.579 -7.226 17.061 1.00 77.94 81 GLN A O 1
ATOM 632 N N . ARG A 1 82 ? -8.091 -5.362 15.899 1.00 69.69 82 ARG A N 1
ATOM 633 C CA . ARG A 1 82 ? -7.545 -4.361 16.840 1.00 69.69 82 ARG A CA 1
ATOM 634 C C . ARG A 1 82 ? -6.058 -4.580 17.150 1.00 69.69 82 ARG A C 1
ATOM 636 O O . ARG A 1 82 ? -5.586 -4.236 18.233 1.00 69.69 82 ARG A O 1
ATOM 643 N N . ASN A 1 83 ? -5.318 -5.147 16.202 1.00 70.06 83 ASN A N 1
ATOM 644 C CA . ASN A 1 83 ? -3.909 -5.459 16.369 1.00 70.06 83 ASN A CA 1
ATOM 645 C C . ASN A 1 83 ? -3.043 -4.318 15.819 1.00 70.06 83 ASN A C 1
ATOM 647 O O . ASN A 1 83 ? -2.629 -4.309 14.659 1.00 70.06 83 ASN A O 1
ATOM 651 N N . THR A 1 84 ? -2.762 -3.336 16.674 1.00 66.81 84 THR A N 1
ATOM 652 C CA . THR A 1 84 ? -1.990 -2.132 16.328 1.00 66.81 84 THR A CA 1
ATOM 653 C C . THR A 1 84 ? -0.542 -2.440 15.933 1.00 66.81 84 THR A C 1
ATOM 655 O O . THR A 1 84 ? 0.071 -1.667 15.202 1.00 66.81 84 THR A O 1
ATOM 658 N N . VAL A 1 85 ? 0.011 -3.577 16.376 1.00 71.69 85 VAL A N 1
ATOM 659 C CA . VAL A 1 85 ? 1.377 -4.005 16.028 1.00 71.69 85 VAL A CA 1
ATOM 660 C C . VAL A 1 85 ? 1.466 -4.388 14.554 1.00 71.69 85 VAL A C 1
ATOM 662 O O . VAL A 1 85 ? 2.399 -3.978 13.869 1.00 71.69 85 VAL A O 1
ATOM 665 N N . GLN A 1 86 ? 0.472 -5.123 14.052 1.00 69.69 86 GLN A N 1
ATOM 666 C CA . GLN A 1 86 ? 0.406 -5.512 12.646 1.00 69.69 86 GLN A CA 1
ATOM 667 C C . GLN A 1 86 ? 0.237 -4.281 11.750 1.00 69.69 86 GLN A C 1
ATOM 669 O O . GLN A 1 86 ? 0.873 -4.197 10.708 1.00 69.69 86 GLN A O 1
ATOM 674 N N . LEU A 1 87 ? -0.533 -3.288 12.207 1.00 66.12 87 LEU A N 1
ATOM 675 C CA . LEU A 1 87 ? -0.702 -2.003 11.533 1.00 66.12 87 LEU A CA 1
ATOM 676 C C . LEU A 1 87 ? 0.614 -1.200 11.459 1.00 66.12 87 LEU A C 1
ATOM 678 O O . LEU A 1 87 ? 0.982 -0.738 10.382 1.00 66.12 87 LEU A O 1
ATOM 682 N N . CYS A 1 88 ? 1.352 -1.073 12.571 1.00 66.06 88 CYS A N 1
ATOM 683 C CA . CYS A 1 88 ? 2.660 -0.406 12.581 1.00 66.06 88 CYS A CA 1
ATOM 684 C C . CYS A 1 88 ? 3.675 -1.122 11.687 1.00 66.06 88 CYS A C 1
ATOM 686 O O . CYS A 1 88 ? 4.352 -0.463 10.908 1.00 66.06 88 CYS A O 1
ATOM 688 N N . ALA A 1 89 ? 3.754 -2.455 11.749 1.00 70.12 89 ALA A N 1
ATOM 689 C CA . ALA A 1 89 ? 4.650 -3.224 10.887 1.00 70.12 89 ALA A CA 1
ATOM 690 C C . ALA A 1 89 ? 4.321 -3.021 9.400 1.00 70.12 89 ALA A C 1
ATOM 692 O O . ALA A 1 89 ? 5.228 -2.885 8.585 1.00 70.12 89 ALA A O 1
ATOM 693 N N . LEU A 1 90 ? 3.032 -2.940 9.060 1.00 69.69 90 LEU A N 1
ATOM 694 C CA . LEU A 1 90 ? 2.568 -2.716 7.696 1.00 69.69 90 LEU A CA 1
ATOM 695 C C . LEU A 1 90 ? 2.948 -1.325 7.170 1.00 69.69 90 LEU A C 1
ATOM 697 O O . LEU A 1 90 ? 3.425 -1.201 6.046 1.00 69.69 90 LEU A O 1
ATOM 701 N N . ILE A 1 91 ? 2.768 -0.289 7.996 1.00 69.06 91 ILE A N 1
ATOM 702 C CA . ILE A 1 91 ? 3.150 1.089 7.662 1.00 69.06 91 ILE A CA 1
ATOM 703 C C . ILE A 1 91 ? 4.672 1.198 7.553 1.00 69.06 91 ILE A C 1
ATOM 705 O O . ILE A 1 91 ? 5.167 1.759 6.584 1.00 69.06 91 ILE A O 1
ATOM 709 N N . THR A 1 92 ? 5.427 0.630 8.498 1.00 68.81 92 THR A N 1
ATOM 710 C CA . THR A 1 92 ? 6.895 0.620 8.440 1.00 68.81 92 THR A CA 1
ATOM 711 C C . THR A 1 92 ? 7.405 -0.119 7.208 1.00 68.81 92 THR A C 1
ATOM 713 O O . THR A 1 92 ? 8.367 0.338 6.607 1.00 68.81 92 THR A O 1
ATOM 716 N N . PHE A 1 93 ? 6.766 -1.216 6.798 1.00 71.75 93 PHE A N 1
ATOM 717 C CA . PHE A 1 93 ? 7.155 -1.936 5.588 1.00 71.75 93 PHE A CA 1
ATOM 718 C C . PHE A 1 93 ? 6.880 -1.114 4.324 1.00 71.75 93 PHE A C 1
ATOM 720 O O . PHE A 1 93 ? 7.782 -0.959 3.509 1.00 71.75 93 PHE A O 1
ATOM 727 N N . GLY A 1 94 ? 5.687 -0.523 4.188 1.00 65.44 94 GLY A N 1
ATOM 728 C CA . GLY A 1 94 ? 5.379 0.361 3.055 1.00 65.44 94 GLY A CA 1
ATOM 729 C C . GLY A 1 94 ? 6.333 1.557 2.971 1.00 65.44 94 GLY A C 1
ATOM 730 O O . GLY A 1 94 ? 6.850 1.870 1.902 1.00 65.44 94 GLY A O 1
ATOM 731 N N . LEU A 1 95 ? 6.652 2.158 4.121 1.00 61.97 95 LEU A N 1
ATOM 732 C CA . LEU A 1 95 ? 7.548 3.310 4.212 1.00 61.97 95 LEU A CA 1
ATOM 733 C C . LEU A 1 95 ? 9.025 2.941 3.976 1.00 61.97 95 LEU A C 1
ATOM 735 O O . LEU A 1 95 ? 9.783 3.770 3.492 1.00 61.97 95 LEU A O 1
ATOM 739 N N . LEU A 1 96 ? 9.435 1.709 4.292 1.00 62.97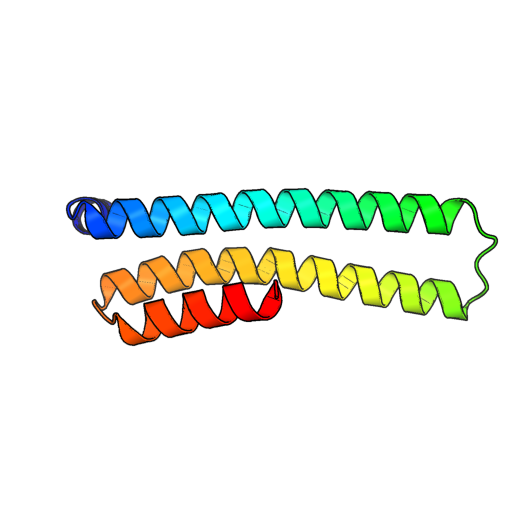 96 LEU A N 1
ATOM 740 C CA . LEU A 1 96 ? 10.787 1.205 4.027 1.00 62.97 96 LEU A CA 1
ATOM 741 C C . LEU A 1 96 ? 10.984 0.808 2.562 1.00 62.97 96 LEU A C 1
ATOM 743 O O . LEU A 1 96 ? 12.103 0.853 2.079 1.00 62.97 96 LEU A O 1
ATOM 747 N N . VAL A 1 97 ? 9.928 0.399 1.854 1.00 62.00 97 VAL A N 1
ATOM 748 C CA . VAL A 1 97 ? 10.057 0.099 0.420 1.00 62.00 97 VAL A CA 1
ATOM 749 C C . VAL A 1 97 ? 10.181 1.381 -0.409 1.00 62.00 97 VAL A C 1
ATOM 751 O O . VAL A 1 97 ? 10.861 1.375 -1.430 1.00 62.00 97 VAL A O 1
ATOM 754 N N . VAL A 1 98 ? 9.553 2.479 0.024 1.00 54.06 98 VAL A N 1
ATOM 755 C CA . VAL A 1 98 ? 9.644 3.774 -0.674 1.00 54.06 98 VAL A CA 1
ATOM 756 C C . VAL A 1 98 ? 10.889 4.602 -0.293 1.00 54.06 98 VAL A C 1
ATOM 758 O O . VAL A 1 98 ? 11.212 5.544 -1.015 1.00 54.06 98 VAL A O 1
ATOM 761 N N . ALA A 1 99 ? 11.563 4.293 0.826 1.00 46.78 99 ALA A N 1
ATOM 762 C CA . ALA A 1 99 ? 12.739 5.014 1.342 1.00 46.78 99 ALA A CA 1
ATOM 763 C C . ALA A 1 99 ? 14.066 4.354 0.942 1.00 46.78 99 ALA A C 1
ATOM 765 O O . ALA A 1 99 ? 14.984 5.109 0.545 1.00 46.78 99 ALA A O 1
#

Organism: Rhizopus oryzae (NCBI:txid64495)

Radius of gyration: 17.67 Å; chains: 1; bounding box: 43×17×47 Å

Sequence (99 aa):
MLLKDLLKTKESTYTLCLITFEAIIISILEGIVIKNHLGLVQNCEATAVEEGVSESDLIYHSLFIVSQVFQVVLCIDALHQRNTVQLCALITFGLLVVA

Foldseek 3Di:
DLVVVLVVDVVSVVLLVVLVVVLVVLLVVLVVVLVVLVVVVVVDPDDPVVVVVNVVSNVVSVVLSVVSVVLSVQSSVCSSVVPVVSNVVSVVVNVVVVD

pLDDT: mean 70.48, std 10.41, range [46.78, 85.44]